Protein AF-A0A3D1MC32-F1 (afdb_monomer_lite)

Structure (mmCIF, N/CA/C/O backbone):
data_AF-A0A3D1MC32-F1
#
_entry.id   AF-A0A3D1MC32-F1
#
loop_
_atom_site.group_PDB
_atom_site.id
_atom_site.type_symbol
_atom_site.label_atom_id
_atom_site.label_alt_id
_atom_site.label_comp_id
_atom_site.label_asym_id
_atom_site.label_entity_id
_atom_site.label_seq_id
_atom_site.pdbx_PDB_ins_code
_atom_site.Cartn_x
_atom_site.Cartn_y
_atom_site.Cartn_z
_atom_site.occupancy
_atom_site.B_iso_or_equiv
_atom_site.auth_seq_id
_atom_site.auth_comp_id
_atom_site.auth_asym_id
_atom_site.auth_atom_id
_atom_site.pdbx_PDB_model_num
ATOM 1 N N . TYR A 1 1 ? 4.999 6.569 -4.771 1.00 84.12 1 TYR A N 1
ATOM 2 C CA . TYR A 1 1 ? 3.951 5.798 -4.051 1.00 84.12 1 TYR A CA 1
ATOM 3 C C . TYR A 1 1 ? 3.016 6.754 -3.320 1.00 84.12 1 TYR A C 1
ATOM 5 O O . TYR A 1 1 ? 3.484 7.774 -2.836 1.00 84.12 1 TYR A O 1
ATOM 13 N N . PHE A 1 2 ? 1.731 6.416 -3.191 1.00 87.38 2 PHE A N 1
ATOM 14 C CA . PHE A 1 2 ? 0.695 7.216 -2.524 1.00 87.38 2 PHE A CA 1
ATOM 15 C C . PHE A 1 2 ? -0.010 6.382 -1.455 1.00 87.38 2 PHE A C 1
ATOM 17 O O . PHE A 1 2 ? -0.407 5.250 -1.732 1.00 87.38 2 PHE A O 1
ATOM 24 N N . PHE A 1 3 ? -0.174 6.940 -0.256 1.00 92.19 3 PHE A N 1
ATOM 25 C CA . PHE A 1 3 ? -0.851 6.295 0.869 1.00 92.19 3 PHE A CA 1
ATOM 26 C C . PHE A 1 3 ? -2.070 7.126 1.263 1.00 92.19 3 PHE A C 1
ATOM 28 O O . PHE A 1 3 ? -1.926 8.225 1.790 1.00 92.19 3 PHE A O 1
ATOM 35 N N . ASP A 1 4 ? -3.265 6.587 1.031 1.00 92.38 4 ASP A N 1
ATOM 36 C CA . ASP A 1 4 ? -4.527 7.232 1.391 1.00 92.38 4 ASP A CA 1
ATOM 37 C C . ASP A 1 4 ? -5.190 6.492 2.551 1.00 92.38 4 ASP A C 1
ATOM 39 O O . ASP A 1 4 ? -5.323 5.268 2.508 1.00 92.38 4 ASP A O 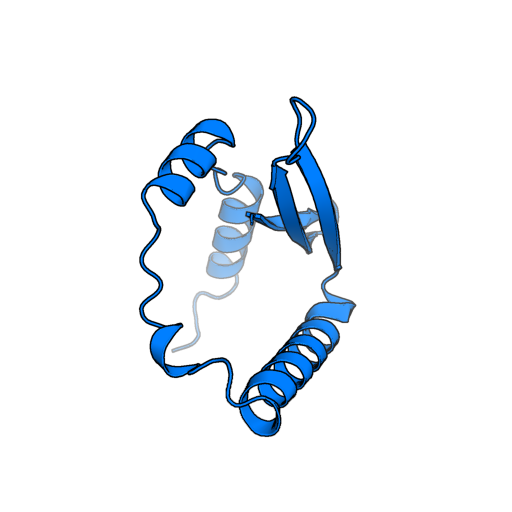1
ATOM 43 N N . VAL A 1 5 ? -5.702 7.223 3.541 1.00 92.75 5 VAL A N 1
ATOM 44 C CA . VAL A 1 5 ? -6.572 6.676 4.593 1.00 92.75 5 VAL A CA 1
ATOM 45 C C . VAL A 1 5 ? -7.957 7.283 4.438 1.00 92.75 5 VAL A C 1
ATOM 47 O O . VAL A 1 5 ? -8.104 8.501 4.381 1.00 92.75 5 VAL A O 1
ATOM 50 N N . ARG A 1 6 ? -8.984 6.438 4.346 1.00 91.94 6 ARG A N 1
ATOM 51 C CA . ARG A 1 6 ? -10.372 6.874 4.147 1.00 91.94 6 ARG A CA 1
ATOM 52 C C . ARG A 1 6 ? -11.312 6.126 5.082 1.00 91.94 6 ARG A C 1
ATOM 54 O O . ARG A 1 6 ? -11.035 4.994 5.475 1.00 91.94 6 ARG A O 1
ATOM 61 N N . ALA A 1 7 ? -12.434 6.756 5.417 1.00 91.94 7 ALA A N 1
ATOM 62 C CA . ALA A 1 7 ? -13.524 6.119 6.145 1.00 91.94 7 ALA A CA 1
ATOM 63 C C . ALA A 1 7 ? -14.567 5.545 5.171 1.00 91.94 7 ALA A C 1
ATOM 65 O O . ALA A 1 7 ? -14.859 6.112 4.117 1.00 91.94 7 ALA A O 1
ATOM 66 N N . THR A 1 8 ? -15.143 4.402 5.525 1.00 90.50 8 THR A N 1
ATOM 67 C CA . THR A 1 8 ? -16.349 3.863 4.894 1.00 90.50 8 THR A CA 1
ATOM 68 C C . THR A 1 8 ? -17.580 4.625 5.383 1.00 90.50 8 THR A C 1
ATOM 70 O O . THR A 1 8 ? -17.538 5.329 6.391 1.00 90.50 8 THR A O 1
ATOM 73 N N . ARG A 1 9 ? -18.728 4.422 4.723 1.00 90.00 9 ARG A N 1
ATOM 74 C CA . ARG A 1 9 ? -20.015 4.994 5.167 1.00 90.00 9 ARG A CA 1
ATOM 75 C C . ARG A 1 9 ? -20.401 4.600 6.598 1.00 90.00 9 ARG A C 1
ATOM 77 O O . ARG A 1 9 ? -21.162 5.321 7.228 1.00 90.00 9 ARG A O 1
ATOM 84 N N . ASN A 1 10 ? -19.877 3.479 7.093 1.00 91.06 10 ASN A N 1
ATOM 85 C CA . ASN A 1 10 ? -20.147 2.967 8.435 1.00 91.06 10 ASN A CA 1
ATOM 86 C C . ASN A 1 10 ? -19.120 3.459 9.475 1.00 91.06 10 ASN A C 1
ATOM 88 O O . ASN A 1 10 ? -19.192 3.059 10.631 1.00 91.06 10 ASN A O 1
ATOM 92 N N . GLY A 1 11 ? -18.159 4.300 9.075 1.00 89.31 11 GLY A N 1
ATOM 93 C CA . GLY A 1 11 ? -17.131 4.861 9.956 1.00 89.31 11 GLY A CA 1
ATOM 94 C C . GLY A 1 11 ? -15.879 3.995 10.136 1.00 89.31 11 GLY A C 1
ATOM 95 O O . GLY A 1 11 ? -14.945 4.418 10.814 1.00 89.31 11 GLY A O 1
ATOM 96 N N . ASP A 1 12 ? -15.809 2.805 9.530 1.00 91.75 12 ASP A N 1
ATOM 97 C CA . ASP A 1 12 ? -14.583 1.998 9.541 1.00 91.75 12 ASP A CA 1
ATOM 98 C C . ASP A 1 12 ? -13.533 2.553 8.582 1.00 91.75 12 ASP A C 1
ATOM 100 O O . ASP A 1 12 ? -13.865 2.985 7.480 1.00 91.75 12 ASP A O 1
ATOM 104 N N . PHE A 1 13 ? -12.264 2.498 8.980 1.00 91.62 13 PHE A N 1
ATOM 105 C CA . PHE A 1 13 ? -11.146 2.977 8.172 1.00 91.62 13 PHE A CA 1
ATOM 106 C C . PHE A 1 13 ? -10.604 1.899 7.234 1.00 91.62 13 PHE A C 1
ATOM 108 O O . PHE A 1 13 ? -10.560 0.719 7.575 1.00 91.62 13 PHE A O 1
ATOM 115 N N . PHE A 1 14 ? -10.121 2.321 6.072 1.00 94.19 14 PHE A N 1
ATOM 116 C CA . PHE A 1 14 ? -9.310 1.505 5.180 1.00 94.19 14 PHE A CA 1
ATOM 117 C C . PHE A 1 14 ? -8.168 2.348 4.611 1.00 94.19 14 PHE A C 1
ATOM 119 O O . PHE A 1 14 ? -8.279 3.571 4.481 1.00 94.19 14 PHE A O 1
ATOM 126 N N . MET A 1 15 ? -7.064 1.683 4.290 1.00 94.94 15 MET A N 1
ATOM 127 C CA . MET A 1 15 ? -5.901 2.284 3.654 1.00 94.94 15 MET A CA 1
ATOM 128 C C . MET A 1 15 ? -5.824 1.835 2.200 1.00 94.94 15 MET A C 1
ATOM 130 O O . MET A 1 15 ? -6.161 0.702 1.859 1.00 94.94 15 MET A O 1
ATOM 134 N N . THR A 1 16 ? -5.368 2.727 1.337 1.00 94.94 16 THR A N 1
ATOM 135 C CA . THR A 1 16 ? -5.011 2.420 -0.040 1.00 94.94 16 THR A CA 1
ATOM 136 C C . THR A 1 16 ? -3.549 2.767 -0.264 1.00 94.94 16 THR A C 1
ATOM 138 O O . THR A 1 16 ? -3.137 3.880 0.047 1.00 94.94 16 THR A O 1
ATOM 141 N N . ILE A 1 17 ? -2.788 1.841 -0.839 1.00 94.50 17 ILE A N 1
ATOM 142 C CA . ILE A 1 17 ? -1.419 2.081 -1.301 1.00 94.50 17 ILE A CA 1
ATOM 143 C C . ILE A 1 17 ? -1.443 2.047 -2.824 1.00 94.50 17 ILE A C 1
ATOM 145 O O . ILE A 1 17 ? -1.870 1.051 -3.409 1.00 94.50 17 ILE A O 1
ATOM 149 N N . THR A 1 18 ? -1.013 3.129 -3.462 1.00 93.50 18 THR A N 1
ATOM 150 C CA . THR A 1 18 ? -0.934 3.226 -4.921 1.00 93.50 18 THR A CA 1
ATOM 151 C C . THR A 1 18 ? 0.513 3.431 -5.361 1.00 93.50 18 THR A C 1
ATOM 153 O O . THR A 1 18 ? 1.180 4.365 -4.926 1.00 93.50 18 THR A O 1
ATOM 156 N N . GLU A 1 19 ? 1.005 2.578 -6.248 1.00 92.06 19 GLU A N 1
ATOM 157 C CA . GLU A 1 19 ? 2.235 2.796 -7.007 1.00 92.06 19 GLU A CA 1
ATOM 158 C C . GLU A 1 19 ? 1.843 3.222 -8.420 1.00 92.06 19 GLU A C 1
ATOM 160 O O . GLU A 1 19 ? 1.083 2.518 -9.079 1.00 92.06 19 GLU A O 1
ATOM 165 N N . SER A 1 20 ? 2.348 4.362 -8.882 1.00 87.50 20 SER A N 1
ATOM 166 C CA . SER A 1 20 ? 2.306 4.741 -10.293 1.00 87.50 20 SER A CA 1
ATOM 167 C C . SER A 1 20 ? 3.713 4.551 -10.834 1.00 87.50 20 SER A C 1
ATOM 169 O O . SER A 1 20 ? 4.649 5.173 -10.342 1.00 87.50 20 SER A O 1
ATOM 171 N N . LYS A 1 21 ? 3.887 3.655 -11.804 1.00 88.94 21 LYS A N 1
ATOM 172 C CA . LYS A 1 21 ? 5.188 3.381 -12.410 1.00 88.94 21 LYS A CA 1
ATOM 173 C C . LYS A 1 21 ? 5.195 3.825 -13.859 1.00 88.94 21 LYS A C 1
ATOM 175 O O . LYS A 1 21 ? 4.409 3.342 -14.675 1.00 88.94 21 LYS A O 1
ATOM 180 N N . LYS A 1 22 ? 6.123 4.712 -14.216 1.00 87.31 22 LYS A N 1
ATOM 181 C CA . LYS A 1 22 ? 6.288 5.161 -15.602 1.00 87.31 22 LYS A CA 1
ATOM 182 C C . LYS A 1 22 ? 6.741 4.011 -16.505 1.00 87.31 22 LYS A C 1
ATOM 184 O O . LYS A 1 22 ? 7.743 3.334 -16.244 1.00 87.31 22 LYS A O 1
ATOM 189 N N . LYS A 1 23 ? 6.024 3.808 -17.611 1.00 87.31 23 LYS A N 1
ATOM 190 C CA . LYS A 1 23 ? 6.384 2.807 -18.621 1.00 87.31 23 LYS A CA 1
ATOM 191 C C . LYS A 1 23 ? 7.674 3.210 -19.325 1.00 87.31 23 LYS A C 1
ATOM 193 O O . LYS A 1 23 ? 7.843 4.348 -19.745 1.00 87.31 23 LYS A O 1
ATOM 198 N N . HIS A 1 24 ? 8.585 2.252 -19.487 1.00 77.94 24 HIS A N 1
ATOM 199 C CA . HIS A 1 24 ? 9.886 2.495 -20.122 1.00 77.94 24 HIS A CA 1
ATOM 200 C C . HIS A 1 24 ? 9.828 2.584 -21.658 1.00 77.94 24 HIS A C 1
ATOM 202 O O . HIS A 1 24 ? 10.771 3.078 -22.267 1.00 77.94 24 HIS A O 1
ATOM 208 N N . LYS A 1 25 ? 8.767 2.072 -22.299 1.00 78.44 25 LYS A N 1
ATOM 209 C CA . LYS A 1 25 ? 8.672 1.957 -23.770 1.00 78.44 25 LYS A CA 1
ATOM 210 C C . LYS A 1 25 ? 7.455 2.634 -24.400 1.00 78.44 25 LYS A C 1
ATOM 212 O O . LYS A 1 25 ? 7.458 2.821 -25.608 1.00 78.44 25 LYS A O 1
ATOM 217 N N . ASP A 1 26 ? 6.472 3.024 -23.596 1.00 78.88 26 ASP A N 1
ATOM 218 C CA . ASP A 1 26 ? 5.236 3.661 -24.049 1.00 78.88 26 ASP A CA 1
ATOM 219 C C . ASP A 1 26 ? 4.982 4.935 -23.242 1.00 78.88 26 ASP A C 1
ATOM 221 O O . ASP A 1 26 ? 5.400 5.044 -22.088 1.00 78.88 26 ASP A O 1
ATOM 225 N N . SER A 1 27 ? 4.250 5.888 -23.820 1.00 79.00 27 SER A N 1
ATOM 226 C CA . SER A 1 27 ? 3.720 7.022 -23.065 1.00 79.00 27 SER A CA 1
ATOM 227 C C . SER A 1 27 ? 2.593 6.533 -22.149 1.00 79.00 27 SER A C 1
ATOM 229 O O . SER A 1 27 ? 1.476 6.296 -22.609 1.00 79.00 27 SER A O 1
ATOM 231 N N . GLY A 1 28 ? 2.878 6.346 -20.861 1.00 84.25 28 GLY A N 1
ATOM 232 C CA . GLY A 1 28 ? 1.862 5.990 -19.873 1.00 84.25 28 GLY A CA 1
ATOM 233 C C . GLY A 1 28 ? 2.429 5.532 -18.531 1.00 84.25 28 GLY A C 1
ATOM 234 O O . GLY A 1 28 ? 3.639 5.366 -18.370 1.00 84.25 28 GLY A O 1
ATOM 235 N N . PHE A 1 29 ? 1.520 5.296 -17.587 1.00 87.00 29 PHE A N 1
ATOM 236 C CA . PHE A 1 29 ? 1.816 4.820 -16.238 1.00 87.00 29 PHE A CA 1
ATOM 237 C C . PHE A 1 29 ? 1.101 3.488 -15.981 1.00 87.00 29 PHE A C 1
ATOM 239 O O . PHE A 1 29 ? -0.035 3.297 -16.421 1.00 87.00 29 PHE A O 1
ATOM 246 N N . ASP A 1 30 ? 1.773 2.562 -15.300 1.00 87.75 30 ASP A N 1
ATOM 247 C CA . ASP A 1 30 ? 1.155 1.379 -14.706 1.00 87.75 30 ASP A CA 1
ATOM 248 C C . ASP A 1 30 ? 0.816 1.680 -13.249 1.00 87.75 30 ASP A C 1
ATOM 250 O O . ASP A 1 30 ? 1.697 1.950 -12.436 1.00 87.75 30 ASP A O 1
ATOM 254 N N . ASN A 1 31 ? -0.479 1.651 -12.938 1.00 87.56 31 ASN A N 1
ATOM 255 C CA . ASN A 1 31 ? -0.981 1.906 -11.596 1.00 87.56 31 ASN A CA 1
ATOM 256 C C . ASN A 1 31 ? -1.237 0.580 -10.878 1.00 87.56 31 ASN A C 1
ATOM 258 O O . ASN A 1 31 ? -2.116 -0.186 -11.280 1.00 87.56 31 ASN A O 1
ATOM 262 N N . HIS A 1 32 ? -0.524 0.338 -9.784 1.00 91.38 32 HIS A N 1
ATOM 263 C CA . HIS A 1 32 ? -0.779 -0.764 -8.865 1.00 91.38 32 HIS A CA 1
ATOM 264 C C . HIS A 1 32 ? -1.473 -0.221 -7.626 1.00 91.38 32 HIS A C 1
ATOM 266 O O . HIS A 1 32 ? -1.003 0.737 -7.020 1.00 91.38 32 HIS A O 1
ATOM 272 N N . LYS A 1 33 ? -2.607 -0.816 -7.252 1.00 93.94 33 LYS A N 1
ATOM 273 C CA . LYS A 1 33 ? -3.430 -0.336 -6.141 1.00 93.94 33 LYS A CA 1
ATOM 274 C C . LYS A 1 33 ? -3.760 -1.469 -5.184 1.00 93.94 33 LYS A C 1
ATOM 276 O O . LYS A 1 33 ? -4.372 -2.458 -5.581 1.00 93.94 33 LYS A O 1
ATOM 281 N N . VAL A 1 34 ? -3.378 -1.294 -3.927 1.00 93.88 34 VAL A N 1
ATOM 282 C CA . VAL A 1 34 ? -3.637 -2.232 -2.835 1.00 93.88 34 VAL A CA 1
ATOM 283 C C . VAL A 1 34 ? -4.624 -1.590 -1.873 1.00 93.88 34 VAL A C 1
ATOM 285 O O . VAL A 1 34 ? -4.420 -0.456 -1.450 1.00 93.88 34 VAL A O 1
ATOM 288 N N . PHE A 1 35 ? -5.683 -2.317 -1.524 1.00 94.44 35 PHE A N 1
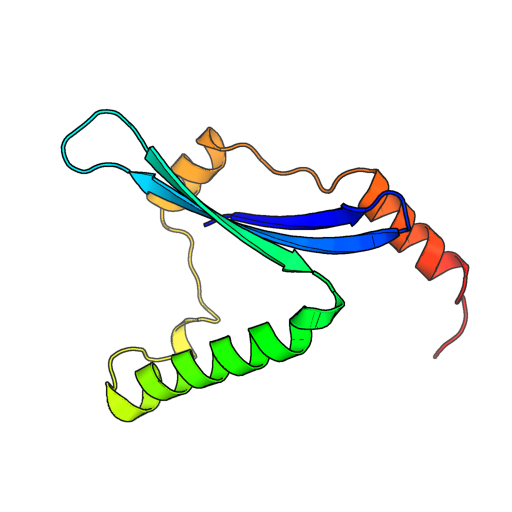ATOM 289 C CA . PHE A 1 35 ? -6.636 -1.922 -0.489 1.00 94.44 35 PHE A CA 1
ATOM 290 C C . PHE A 1 35 ? -6.405 -2.774 0.750 1.00 94.44 35 PHE A C 1
ATOM 292 O O . PHE A 1 35 ? -6.289 -3.994 0.652 1.00 94.44 35 PHE A O 1
ATOM 299 N N . ILE A 1 36 ? -6.360 -2.128 1.907 1.00 95.19 36 ILE A N 1
ATOM 300 C CA . ILE A 1 36 ? -6.175 -2.783 3.194 1.00 95.19 36 ILE A CA 1
ATOM 301 C C . ILE A 1 36 ? -7.306 -2.319 4.101 1.00 95.19 36 ILE A C 1
ATOM 303 O O . ILE A 1 36 ? -7.483 -1.118 4.316 1.00 95.19 36 ILE A O 1
ATOM 307 N N . TYR A 1 37 ? -8.077 -3.264 4.625 1.00 93.81 37 TYR A N 1
ATOM 308 C CA . TYR A 1 37 ? -9.162 -2.990 5.560 1.00 93.81 37 TYR A CA 1
ATOM 309 C C . TYR A 1 37 ? -8.680 -3.141 7.007 1.00 93.81 37 TYR A C 1
ATOM 311 O O . TYR A 1 37 ? -7.687 -3.820 7.286 1.00 93.81 37 TYR A O 1
ATOM 319 N N . LYS A 1 38 ? -9.372 -2.472 7.931 1.00 91.81 38 LYS A N 1
ATOM 320 C CA . LYS A 1 38 ? -9.012 -2.362 9.353 1.00 91.81 38 LYS A CA 1
ATOM 321 C C . LYS A 1 38 ? -8.724 -3.706 10.026 1.00 91.81 38 LYS A C 1
ATOM 323 O O . LYS A 1 38 ? -7.801 -3.799 10.831 1.00 91.81 38 LYS A O 1
ATOM 328 N N . GLU A 1 39 ? -9.492 -4.738 9.703 1.00 93.75 39 GLU A N 1
ATOM 329 C CA . GLU A 1 39 ? -9.361 -6.097 10.235 1.00 93.75 39 GLU A CA 1
ATOM 330 C C . GLU A 1 39 ? -8.022 -6.772 9.893 1.00 93.75 39 GLU A C 1
ATOM 332 O O . GLU A 1 39 ? -7.584 -7.669 10.618 1.00 93.75 39 GLU A O 1
ATOM 337 N N . ASP A 1 40 ? -7.349 -6.318 8.833 1.00 96.31 40 ASP A N 1
ATOM 338 C CA . ASP A 1 40 ? -6.109 -6.910 8.332 1.00 96.31 40 ASP A CA 1
ATOM 339 C C . ASP A 1 40 ? -4.873 -6.023 8.541 1.00 96.31 40 ASP A C 1
ATOM 341 O O . ASP A 1 40 ? -3.760 -6.475 8.273 1.00 96.31 40 ASP A O 1
ATOM 345 N N . PHE A 1 41 ? -5.014 -4.811 9.096 1.00 93.25 41 PHE A N 1
ATOM 346 C CA . PHE A 1 41 ? -3.886 -3.898 9.348 1.00 93.25 41 PHE A CA 1
ATOM 347 C C . PHE A 1 41 ? -2.738 -4.559 10.111 1.00 93.25 41 PHE A C 1
ATOM 349 O O . PHE A 1 41 ? -1.585 -4.482 9.690 1.00 93.25 41 PHE A O 1
ATOM 356 N N . HIS A 1 42 ? -3.038 -5.255 11.209 1.00 93.31 42 HIS A N 1
ATOM 357 C CA . HIS A 1 42 ? -1.999 -5.905 12.008 1.00 93.31 42 HIS A CA 1
ATOM 358 C C . HIS A 1 42 ? -1.301 -7.037 11.251 1.00 93.31 42 HIS A C 1
ATOM 360 O O . HIS A 1 42 ? -0.078 -7.150 11.320 1.00 93.31 42 HIS A O 1
ATOM 366 N N . LYS A 1 43 ? -2.057 -7.848 10.497 1.00 95.56 43 LYS A N 1
ATOM 367 C CA . LYS A 1 43 ? -1.490 -8.946 9.701 1.00 95.56 43 LYS A CA 1
ATOM 368 C C . LYS A 1 43 ? -0.596 -8.404 8.590 1.00 95.56 43 LYS A C 1
ATOM 370 O O . LYS A 1 43 ? 0.501 -8.914 8.390 1.00 95.56 43 LYS A O 1
ATOM 375 N N . PHE A 1 44 ? -1.048 -7.351 7.911 1.00 95.50 44 PHE A N 1
ATOM 376 C CA . PHE A 1 44 ? -0.304 -6.712 6.834 1.00 95.50 44 PHE A CA 1
ATOM 377 C C . PHE A 1 44 ? 1.012 -6.109 7.333 1.00 95.50 44 PHE A C 1
ATOM 379 O O . PHE A 1 44 ? 2.061 -6.396 6.769 1.00 95.50 44 PHE A O 1
ATOM 386 N N . ILE A 1 45 ? 0.981 -5.327 8.420 1.00 93.12 45 ILE A N 1
ATOM 387 C CA . ILE A 1 45 ? 2.194 -4.712 8.982 1.00 93.12 45 ILE A CA 1
ATOM 388 C C . ILE A 1 45 ? 3.183 -5.767 9.473 1.00 93.12 45 ILE A C 1
ATOM 390 O O . ILE A 1 45 ? 4.383 -5.599 9.276 1.00 93.12 45 ILE A O 1
ATOM 394 N N . HIS A 1 46 ? 2.704 -6.848 10.091 1.00 94.75 46 HIS A N 1
ATOM 395 C CA . HIS A 1 46 ? 3.577 -7.942 10.506 1.00 94.75 46 HIS A CA 1
ATOM 396 C C . HIS A 1 46 ? 4.275 -8.588 9.304 1.00 94.75 46 HIS A C 1
ATOM 398 O O . HIS A 1 46 ? 5.497 -8.667 9.285 1.00 94.75 46 HIS A O 1
ATOM 404 N N . ALA A 1 47 ? 3.513 -8.995 8.284 1.00 95.44 47 ALA A N 1
ATOM 405 C CA . ALA A 1 47 ? 4.068 -9.628 7.088 1.00 95.44 47 ALA A CA 1
ATOM 406 C C . ALA A 1 47 ? 5.028 -8.699 6.324 1.00 95.44 47 ALA A C 1
ATOM 408 O O . ALA A 1 47 ? 6.063 -9.144 5.836 1.00 95.44 47 ALA A O 1
ATOM 409 N N 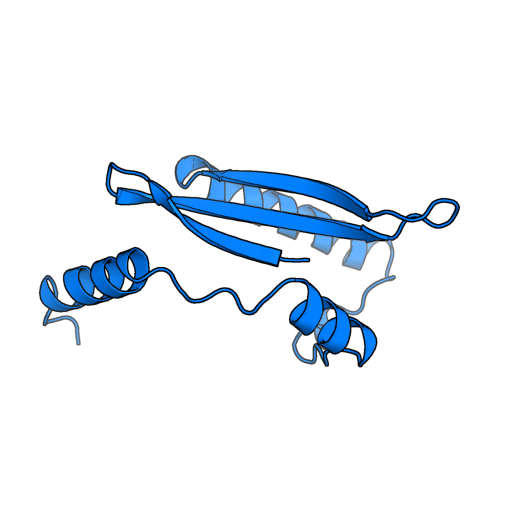. LEU A 1 48 ? 4.711 -7.401 6.252 1.00 92.88 48 LEU A N 1
ATOM 410 C CA . LEU A 1 48 ? 5.589 -6.404 5.644 1.00 92.88 48 LEU A CA 1
ATOM 411 C C . LEU A 1 48 ? 6.913 -6.291 6.407 1.00 92.88 48 LEU A C 1
ATOM 413 O O . LEU A 1 48 ? 7.970 -6.321 5.786 1.00 92.88 48 LEU A O 1
ATOM 417 N N . LYS A 1 49 ? 6.863 -6.179 7.739 1.00 89.56 49 LYS A N 1
ATOM 418 C CA . LYS A 1 49 ? 8.068 -6.102 8.577 1.00 89.56 49 LYS A CA 1
ATOM 419 C C . LYS A 1 49 ? 8.932 -7.345 8.439 1.00 89.56 49 LYS A C 1
ATOM 421 O O . LYS A 1 49 ? 10.122 -7.207 8.215 1.00 89.56 49 LYS A O 1
ATOM 426 N N . GLU A 1 50 ? 8.329 -8.527 8.500 1.00 91.94 50 GLU A N 1
ATOM 427 C CA . GLU A 1 50 ? 9.037 -9.799 8.337 1.00 91.94 50 GLU A CA 1
ATOM 428 C C . GLU A 1 50 ? 9.744 -9.881 6.974 1.00 91.94 50 GLU A C 1
ATOM 430 O O . GLU A 1 50 ? 10.922 -10.225 6.900 1.00 91.94 50 GLU A O 1
ATOM 435 N N . GLY A 1 51 ? 9.065 -9.480 5.893 1.00 88.62 51 GLY A N 1
ATOM 436 C CA . GLY A 1 51 ? 9.674 -9.413 4.564 1.00 88.62 51 GLY A CA 1
ATOM 437 C C . GLY A 1 51 ? 10.839 -8.419 4.482 1.00 88.62 51 GLY A C 1
ATOM 438 O O . GLY A 1 51 ? 11.865 -8.725 3.877 1.00 88.62 51 GLY A O 1
ATOM 439 N N . LEU A 1 52 ? 10.710 -7.247 5.112 1.00 86.25 52 LEU A N 1
ATOM 440 C CA . LEU A 1 52 ? 11.779 -6.242 5.167 1.00 86.25 52 LEU A CA 1
ATOM 441 C C . LEU A 1 52 ? 12.973 -6.710 6.009 1.00 86.25 52 LEU A C 1
ATOM 443 O O . LEU A 1 52 ? 14.117 -6.524 5.601 1.00 86.25 52 LEU A O 1
ATOM 447 N N . GLU A 1 53 ? 12.721 -7.337 7.157 1.00 84.69 53 GLU A N 1
ATOM 448 C CA . GLU A 1 53 ? 13.754 -7.906 8.028 1.00 84.69 53 GLU A CA 1
ATOM 449 C C . GLU A 1 53 ? 14.530 -9.020 7.320 1.00 84.69 53 GLU A C 1
ATOM 451 O O . GLU A 1 53 ? 15.757 -9.072 7.435 1.00 84.69 53 GLU A O 1
ATOM 456 N N . HIS A 1 54 ? 13.846 -9.863 6.539 1.00 84.06 54 HIS A N 1
ATOM 457 C CA . HIS A 1 54 ? 14.488 -10.890 5.720 1.00 84.06 54 HIS A CA 1
ATOM 458 C C . HIS A 1 54 ? 15.439 -10.274 4.684 1.00 84.06 54 HIS A C 1
ATOM 460 O O . HIS A 1 54 ? 16.585 -10.699 4.572 1.00 84.06 54 HIS A O 1
ATOM 466 N N . ILE A 1 55 ? 15.012 -9.221 3.979 1.00 81.56 55 ILE A N 1
ATOM 467 C CA . ILE A 1 55 ? 15.868 -8.513 3.011 1.00 81.56 55 ILE A CA 1
ATOM 468 C C . ILE A 1 55 ? 17.077 -7.879 3.714 1.00 81.56 55 ILE A C 1
ATOM 470 O O . ILE A 1 55 ? 18.204 -7.991 3.237 1.00 81.56 55 ILE A O 1
ATOM 474 N N . HIS A 1 56 ? 16.868 -7.236 4.862 1.00 73.19 56 HIS A N 1
ATOM 475 C CA . HIS A 1 56 ? 17.947 -6.598 5.614 1.00 73.19 56 HIS A CA 1
ATOM 476 C C . HIS A 1 56 ? 18.995 -7.605 6.097 1.00 73.19 56 HIS A C 1
ATOM 478 O O . HIS A 1 56 ? 20.190 -7.406 5.886 1.00 73.19 56 HIS A O 1
ATOM 484 N N . THR A 1 57 ? 18.541 -8.690 6.721 1.00 74.88 57 THR A N 1
ATOM 485 C CA . THR A 1 57 ? 19.416 -9.653 7.399 1.00 74.88 57 THR A CA 1
ATOM 486 C C . THR A 1 57 ? 20.115 -10.579 6.413 1.00 74.88 57 THR A C 1
ATOM 488 O O . THR A 1 57 ? 21.317 -10.808 6.534 1.00 74.88 57 THR A O 1
ATOM 491 N N . ASP A 1 58 ? 19.375 -11.098 5.431 1.00 70.62 58 ASP A N 1
ATOM 492 C CA . ASP A 1 58 ? 19.868 -12.183 4.581 1.00 70.62 58 ASP A CA 1
ATOM 493 C C . ASP A 1 58 ? 20.490 -11.682 3.273 1.00 70.62 58 ASP A C 1
ATOM 495 O O . ASP A 1 58 ? 21.345 -12.367 2.710 1.00 70.62 58 ASP A O 1
ATOM 499 N N . LEU A 1 59 ? 20.111 -10.487 2.797 1.00 67.94 59 LEU A N 1
ATOM 500 C CA . LEU A 1 59 ? 20.705 -9.886 1.596 1.00 67.94 59 LEU A CA 1
ATOM 501 C C . LEU A 1 59 ? 21.732 -8.796 1.929 1.00 67.94 59 LEU A C 1
ATOM 503 O O . LEU A 1 59 ? 22.574 -8.493 1.089 1.00 67.94 59 LEU A O 1
ATOM 507 N N . ASN A 1 60 ? 21.717 -8.232 3.145 1.00 66.62 60 ASN A N 1
ATOM 508 C CA . ASN A 1 60 ? 22.611 -7.143 3.572 1.00 66.62 60 ASN A CA 1
ATOM 509 C C . ASN A 1 60 ? 22.604 -5.937 2.595 1.00 66.62 60 ASN A C 1
ATOM 511 O O . ASN A 1 60 ? 23.574 -5.181 2.517 1.00 66.62 60 ASN A O 1
ATOM 515 N N . GLU A 1 61 ? 21.515 -5.794 1.828 1.00 62.25 61 GLU A N 1
ATOM 516 C CA . GLU A 1 61 ? 21.360 -4.868 0.695 1.00 62.25 61 GLU A CA 1
ATOM 517 C C . GLU A 1 61 ? 20.723 -3.529 1.090 1.00 62.25 61 GLU A C 1
ATOM 519 O O . GLU A 1 61 ? 20.810 -2.558 0.342 1.00 62.25 61 GLU A O 1
ATOM 524 N N . LEU A 1 62 ? 20.096 -3.453 2.265 1.00 59.19 62 LEU A N 1
ATOM 525 C CA . LEU A 1 62 ? 19.428 -2.249 2.758 1.00 59.19 62 LEU A CA 1
ATOM 526 C C . LEU A 1 62 ? 19.983 -1.911 4.134 1.00 59.19 62 LEU A C 1
ATOM 528 O O . LEU A 1 62 ? 19.825 -2.726 5.027 1.00 59.19 62 LEU A O 1
ATOM 532 N N . ASP A 1 63 ? 20.588 -0.745 4.350 1.00 60.78 63 ASP A N 1
ATOM 533 C CA . ASP A 1 63 ? 20.820 -0.251 5.712 1.00 60.78 63 ASP A CA 1
ATOM 534 C C . ASP A 1 63 ? 19.557 0.492 6.173 1.00 60.78 63 ASP A C 1
ATOM 536 O O . ASP A 1 63 ? 19.255 1.598 5.727 1.00 60.78 63 ASP A O 1
ATOM 540 N N . ILE A 1 64 ? 18.756 -0.150 7.028 1.00 57.78 64 ILE A N 1
ATOM 541 C CA . ILE A 1 64 ? 17.472 0.385 7.520 1.00 57.78 64 ILE A CA 1
ATOM 542 C C . ILE A 1 64 ? 17.668 1.691 8.319 1.00 57.78 64 ILE A C 1
ATOM 544 O O . ILE A 1 64 ? 16.717 2.452 8.512 1.00 57.78 64 ILE A O 1
ATOM 548 N N . GLN A 1 65 ? 18.895 1.994 8.757 1.00 56.81 65 GLN A N 1
ATOM 549 C CA . GLN A 1 65 ? 19.202 3.216 9.503 1.00 56.81 65 GLN A CA 1
ATOM 550 C C . GLN A 1 65 ? 18.994 4.498 8.675 1.00 56.81 65 GLN A C 1
ATOM 552 O O . GLN A 1 65 ? 18.651 5.530 9.256 1.00 56.81 65 GLN A O 1
ATOM 557 N N . ASP A 1 66 ? 19.064 4.422 7.341 1.00 57.44 66 ASP A N 1
ATOM 558 C CA . ASP A 1 66 ? 18.854 5.563 6.435 1.00 57.44 66 ASP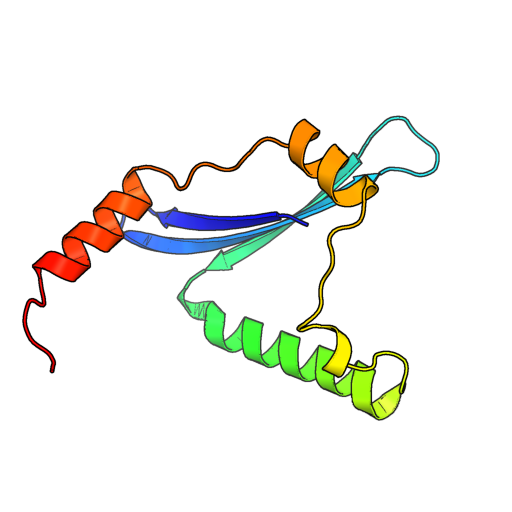 A CA 1
ATOM 559 C C . ASP A 1 66 ? 17.366 5.915 6.215 1.00 57.44 66 ASP A C 1
ATOM 561 O O . ASP A 1 66 ? 17.039 6.985 5.701 1.00 57.44 66 ASP A O 1
ATOM 565 N N . ILE A 1 67 ? 16.425 5.060 6.639 1.00 57.38 67 ILE A N 1
ATOM 566 C CA . ILE A 1 67 ? 14.980 5.246 6.383 1.00 57.38 67 ILE A CA 1
ATOM 567 C C . ILE A 1 67 ? 14.408 6.453 7.140 1.00 57.38 67 ILE A C 1
ATOM 569 O O . ILE A 1 67 ? 13.493 7.120 6.655 1.00 57.38 67 ILE A O 1
ATOM 573 N N . ASN A 1 68 ? 14.962 6.778 8.311 1.00 55.50 68 ASN A N 1
ATOM 574 C CA . ASN A 1 68 ? 14.553 7.971 9.060 1.00 55.50 68 ASN A CA 1
ATOM 575 C C . ASN A 1 68 ? 15.002 9.279 8.386 1.00 55.50 68 ASN A C 1
ATOM 577 O O . ASN A 1 68 ? 14.520 10.347 8.760 1.00 55.50 68 ASN A O 1
ATOM 581 N N . GLU A 1 69 ? 15.893 9.205 7.395 1.00 57.69 69 GLU A N 1
ATOM 582 C CA . GLU A 1 69 ? 16.428 10.347 6.658 1.00 57.69 69 GLU A CA 1
ATOM 583 C C . GLU A 1 69 ? 15.932 10.378 5.202 1.00 57.69 69 GLU A C 1
ATOM 585 O O . GLU A 1 69 ? 16.635 10.864 4.317 1.00 57.69 69 GLU A O 1
ATOM 590 N N . TYR A 1 70 ? 14.716 9.876 4.935 1.00 62.97 70 TYR A N 1
ATOM 591 C CA . TYR A 1 70 ? 14.097 9.992 3.612 1.00 62.97 70 TYR A CA 1
ATOM 592 C C . TYR A 1 70 ? 14.085 11.459 3.156 1.00 62.97 70 TYR A C 1
ATOM 594 O O . TYR A 1 70 ? 13.326 12.289 3.664 1.00 62.97 70 TYR A O 1
ATOM 602 N N . LYS A 1 71 ? 14.947 11.775 2.187 1.00 62.12 71 LYS A N 1
ATOM 603 C CA . LYS A 1 71 ? 14.979 13.060 1.495 1.00 62.12 71 LYS A CA 1
ATOM 604 C C . LYS A 1 71 ? 14.255 12.865 0.169 1.00 62.12 71 LYS A C 1
ATOM 606 O O . LYS A 1 71 ? 14.758 12.097 -0.652 1.00 62.12 71 LYS A O 1
ATOM 611 N N . PRO A 1 72 ? 13.099 13.515 -0.045 1.00 62.97 72 PRO A N 1
ATOM 612 C CA . PRO A 1 72 ? 12.428 13.444 -1.333 1.00 62.97 72 PRO A CA 1
ATOM 613 C C . PRO A 1 72 ? 13.390 13.928 -2.417 1.00 62.97 72 PRO A C 1
ATOM 615 O O . PRO A 1 72 ? 14.084 14.938 -2.255 1.00 62.97 72 PRO A O 1
ATOM 618 N N . THR A 1 73 ? 13.485 13.170 -3.502 1.00 71.31 73 THR A N 1
ATOM 619 C CA . THR A 1 73 ? 14.267 13.581 -4.663 1.00 71.31 73 THR A CA 1
ATOM 620 C C . THR A 1 73 ? 13.495 14.637 -5.452 1.00 71.31 73 THR A C 1
ATOM 622 O O . THR A 1 73 ? 12.279 14.774 -5.329 1.00 71.31 73 THR A O 1
ATOM 625 N N . LEU A 1 74 ? 14.195 15.392 -6.303 1.00 66.44 74 LEU A N 1
ATOM 626 C CA . LEU A 1 74 ? 13.542 16.357 -7.199 1.00 66.44 74 LEU A CA 1
ATOM 627 C C . LEU A 1 74 ? 12.517 15.683 -8.128 1.00 66.44 74 LEU A C 1
ATOM 629 O O . LEU A 1 74 ? 11.560 16.321 -8.549 1.00 66.44 74 LEU A O 1
ATOM 633 N N . GLU A 1 75 ? 12.713 14.403 -8.440 1.00 63.31 75 GLU A N 1
ATOM 634 C CA . GLU A 1 75 ? 11.793 13.607 -9.253 1.00 63.31 75 GLU A CA 1
ATOM 635 C C . GLU A 1 75 ? 10.506 13.277 -8.476 1.00 63.31 75 GLU A C 1
ATOM 637 O O . GLU A 1 75 ? 9.419 13.375 -9.045 1.00 63.31 75 GLU A O 1
ATOM 642 N N . ASP A 1 76 ? 10.612 13.001 -7.169 1.00 64.88 76 ASP A N 1
ATOM 643 C CA . ASP A 1 76 ? 9.462 12.756 -6.286 1.00 64.88 76 ASP A CA 1
ATOM 644 C C . ASP A 1 76 ? 8.592 14.012 -6.091 1.00 64.88 76 ASP A C 1
ATOM 646 O O . ASP A 1 76 ? 7.367 13.919 -6.016 1.00 64.88 76 ASP A O 1
ATOM 650 N N . GLU A 1 77 ? 9.211 15.196 -6.013 1.00 63.41 77 GLU A N 1
ATOM 651 C CA . GLU A 1 77 ? 8.508 16.485 -5.883 1.00 63.41 77 GLU A CA 1
ATOM 652 C C . GLU A 1 77 ? 7.686 16.804 -7.146 1.00 63.41 77 GLU A C 1
ATOM 654 O O . GLU A 1 77 ? 6.509 17.151 -7.053 1.00 63.41 77 GLU A O 1
ATOM 659 N N . VAL A 1 78 ? 8.273 16.607 -8.334 1.00 60.91 78 VAL A N 1
ATOM 660 C CA . VAL A 1 78 ? 7.588 16.829 -9.620 1.00 60.91 78 VAL A CA 1
ATOM 661 C C . VAL A 1 78 ? 6.431 15.844 -9.811 1.00 60.91 78 VAL A C 1
ATOM 663 O O . VAL A 1 78 ? 5.359 16.236 -10.269 1.00 60.91 78 VAL A O 1
ATOM 666 N N . GLU A 1 79 ? 6.601 14.576 -9.421 1.00 59.56 79 GLU A N 1
ATOM 667 C CA . GLU A 1 79 ? 5.519 13.586 -9.494 1.00 59.56 79 GLU A CA 1
ATOM 668 C C . GLU A 1 79 ? 4.378 13.914 -8.512 1.00 59.56 79 GLU A C 1
ATOM 670 O O . GLU A 1 79 ? 3.203 13.717 -8.825 1.00 59.56 79 GLU A O 1
ATOM 675 N N . LYS A 1 80 ? 4.689 14.480 -7.340 1.00 57.03 80 LYS A N 1
ATOM 676 C CA . LYS A 1 80 ? 3.686 14.919 -6.360 1.00 57.03 80 LYS A CA 1
ATOM 677 C C . LYS A 1 80 ? 2.854 16.104 -6.861 1.00 57.03 80 LYS A C 1
ATOM 679 O O . LYS A 1 80 ? 1.644 16.130 -6.631 1.00 57.03 80 LYS A O 1
ATOM 684 N N . ASP A 1 81 ? 3.478 17.043 -7.569 1.00 55.47 81 ASP A N 1
ATOM 685 C CA . ASP A 1 81 ? 2.793 18.182 -8.188 1.00 55.47 81 ASP A CA 1
ATOM 686 C C . ASP A 1 81 ? 1.887 17.753 -9.355 1.00 55.47 81 ASP A C 1
ATOM 688 O O . ASP A 1 81 ? 0.808 18.318 -9.542 1.00 55.47 81 ASP A O 1
ATOM 692 N N . GLU A 1 82 ? 2.272 16.715 -10.105 1.00 54.44 82 GLU A N 1
ATOM 693 C CA . GLU A 1 82 ? 1.439 16.144 -11.173 1.00 54.44 82 GLU A CA 1
ATOM 694 C C . GLU A 1 82 ? 0.291 15.264 -10.646 1.00 54.44 82 GLU A C 1
ATOM 696 O O . GLU A 1 82 ? -0.780 15.227 -11.256 1.00 54.44 82 GLU A O 1
ATOM 701 N N . VAL A 1 83 ? 0.477 14.569 -9.515 1.00 52.56 83 VAL A N 1
ATOM 702 C CA . VAL A 1 83 ? -0.543 13.668 -8.934 1.00 52.56 83 VAL A CA 1
ATOM 703 C C . VAL A 1 83 ? -1.489 14.380 -7.948 1.00 52.56 83 VAL A C 1
ATOM 705 O O . VAL A 1 83 ? -2.551 13.851 -7.615 1.00 52.56 83 VAL A O 1
ATOM 708 N N . GLY A 1 84 ? -1.200 15.632 -7.590 1.00 42.62 84 GLY A N 1
ATOM 709 C CA . GLY A 1 84 ? -2.073 16.497 -6.799 1.00 42.62 84 GLY A CA 1
ATOM 710 C C . GLY A 1 84 ? -1.933 16.277 -5.291 1.00 42.62 84 GLY A C 1
ATOM 711 O O . GLY A 1 84 ? -1.897 15.152 -4.793 1.00 42.62 84 GLY A O 1
ATOM 712 N N . GLN A 1 85 ? -1.873 17.381 -4.540 1.00 41.38 85 GLN A N 1
ATOM 713 C CA . GLN A 1 85 ? -1.903 17.361 -3.078 1.00 41.38 85 GLN A CA 1
ATOM 714 C C . GLN A 1 85 ? -3.205 16.705 -2.595 1.00 41.38 85 GLN A C 1
ATOM 716 O O . GLN A 1 85 ? -4.299 17.215 -2.833 1.00 41.38 85 GLN A O 1
ATOM 721 N N . VAL A 1 86 ? -3.090 15.558 -1.922 1.00 49.81 86 VAL A N 1
ATOM 722 C CA . VAL A 1 86 ? -4.225 14.906 -1.265 1.00 49.81 86 VAL A CA 1
ATOM 723 C C . VAL A 1 86 ? -4.578 15.723 -0.027 1.00 49.81 86 VAL A C 1
ATOM 725 O O . VAL A 1 86 ? -3.914 15.626 1.005 1.00 49.81 86 VAL A O 1
ATOM 728 N N . GLU A 1 87 ? -5.621 16.541 -0.134 1.00 46.81 87 GLU A N 1
ATOM 729 C CA . GLU A 1 87 ? -6.273 17.118 1.035 1.00 46.81 87 GLU A CA 1
ATOM 730 C C . GLU A 1 87 ? -6.843 15.975 1.885 1.00 46.81 87 GLU A C 1
ATOM 732 O O . GLU A 1 87 ? -7.541 15.088 1.379 1.00 46.81 87 GLU A O 1
ATOM 737 N N . LEU A 1 88 ? -6.529 15.978 3.184 1.00 48.16 88 LEU A N 1
ATOM 738 C CA . LEU A 1 88 ? -7.240 15.160 4.164 1.00 48.16 88 LEU A CA 1
ATOM 739 C C . LEU A 1 88 ? -8.727 15.461 3.981 1.00 48.16 88 LEU A C 1
ATOM 741 O O . LEU A 1 88 ? -9.145 16.594 4.201 1.00 48.16 88 LEU A O 1
ATOM 745 N N . SER A 1 89 ? -9.515 14.477 3.537 1.00 58.72 89 SER A N 1
ATOM 746 C CA . SER A 1 89 ? -10.946 14.694 3.319 1.00 58.72 89 SER A CA 1
ATOM 747 C C . SER A 1 89 ? -11.561 15.270 4.591 1.00 58.72 89 SER A C 1
ATOM 749 O O . SER A 1 89 ? -11.301 14.727 5.667 1.00 58.72 89 SER A O 1
ATOM 751 N N . ASP A 1 90 ? -12.394 16.304 4.472 1.00 58.97 90 ASP A N 1
ATOM 752 C CA . ASP A 1 90 ? -13.081 16.952 5.601 1.00 58.97 90 ASP A CA 1
ATOM 753 C C . ASP A 1 90 ? -13.742 15.947 6.561 1.00 58.97 90 ASP A C 1
ATOM 755 O O . ASP A 1 90 ? -13.807 16.168 7.769 1.00 58.97 90 ASP A O 1
ATOM 759 N N . ASP A 1 91 ? -14.179 14.801 6.036 1.00 61.38 91 ASP A N 1
ATOM 760 C CA . ASP A 1 91 ? -14.769 13.698 6.795 1.00 61.38 91 ASP A CA 1
ATOM 761 C C . ASP A 1 91 ? -13.791 13.040 7.790 1.00 61.38 91 ASP A C 1
ATOM 763 O O . ASP A 1 91 ? -14.201 12.613 8.86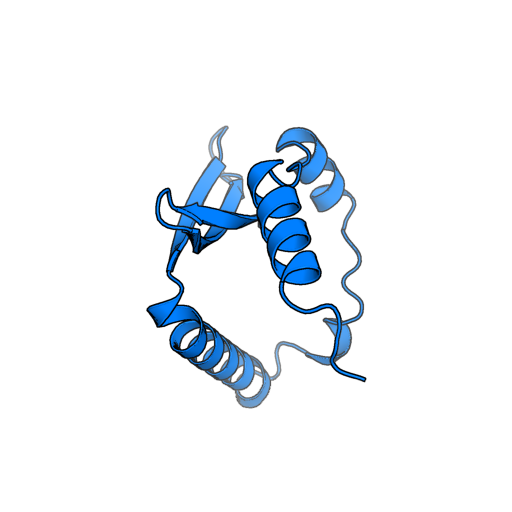8 1.00 61.38 91 ASP A O 1
ATOM 767 N N . LEU A 1 92 ? -12.495 12.982 7.466 1.00 55.94 92 LEU A N 1
ATOM 768 C CA . LEU A 1 92 ? -11.448 12.458 8.348 1.00 55.94 92 LEU A CA 1
ATOM 769 C C . LEU A 1 92 ? -11.109 13.463 9.455 1.00 55.94 92 LEU A C 1
ATOM 771 O O . LEU A 1 92 ? -10.994 13.061 10.611 1.00 55.94 92 LEU A O 1
ATOM 775 N N . ASN A 1 93 ? -11.026 14.756 9.123 1.00 64.12 93 ASN A N 1
ATOM 776 C CA . ASN A 1 93 ? -10.831 15.822 10.112 1.00 64.12 93 ASN A CA 1
ATOM 777 C C . ASN A 1 93 ? -11.996 15.848 11.110 1.00 64.12 93 ASN A C 1
ATOM 779 O O . ASN A 1 93 ? -11.771 15.805 12.317 1.00 64.12 93 ASN A O 1
ATOM 783 N N . ARG A 1 94 ? -13.238 15.758 10.619 1.00 64.00 94 ARG A N 1
ATOM 784 C CA . ARG A 1 94 ? -14.436 15.660 11.466 1.00 64.00 94 ARG A CA 1
ATOM 785 C C . ARG A 1 94 ? -14.459 14.403 12.332 1.00 64.00 94 ARG A C 1
ATOM 787 O O . ARG A 1 94 ? -14.879 14.471 13.481 1.00 64.00 94 ARG A O 1
ATOM 794 N N . ALA A 1 95 ? -14.014 13.255 11.816 1.00 64.44 95 ALA A N 1
ATOM 795 C CA . ALA A 1 95 ? -13.953 12.018 12.598 1.00 64.44 95 ALA A CA 1
ATOM 796 C C . ALA A 1 95 ? -12.880 12.063 13.704 1.00 64.44 95 ALA A C 1
ATOM 798 O O . ALA A 1 95 ? -13.071 11.466 14.764 1.00 64.44 95 ALA A O 1
ATOM 799 N N . ILE A 1 96 ? -11.765 12.765 13.473 1.00 62.78 96 ILE A N 1
ATOM 800 C CA . ILE A 1 96 ? -10.714 12.995 14.476 1.00 62.78 96 ILE A CA 1
ATOM 801 C C . ILE A 1 96 ? -11.197 13.992 15.540 1.00 62.78 96 ILE A C 1
ATOM 803 O O . ILE A 1 96 ? -11.034 13.732 16.732 1.00 62.78 96 ILE A O 1
ATOM 807 N N . GLU A 1 97 ? -11.844 15.087 15.134 1.00 68.75 97 GLU A N 1
ATOM 808 C CA . GLU A 1 97 ? -12.433 16.080 16.044 1.00 68.75 97 GLU A CA 1
ATOM 809 C C . GLU A 1 97 ? -13.531 15.465 16.923 1.00 68.75 97 GLU A C 1
ATOM 811 O O . GLU A 1 97 ? -13.471 15.584 18.146 1.00 68.75 97 GLU A O 1
ATOM 816 N N . ALA A 1 98 ? -14.455 14.696 16.336 1.00 65.38 98 ALA A N 1
ATOM 817 C CA . ALA A 1 98 ? -15.527 14.024 17.075 1.00 65.38 98 ALA A CA 1
ATOM 818 C C . ALA A 1 98 ? -14.997 13.021 18.117 1.00 65.38 98 ALA A C 1
ATOM 820 O O . ALA A 1 98 ? -15.566 12.884 19.199 1.00 65.38 98 ALA A O 1
ATOM 821 N N . LYS A 1 99 ? -13.878 12.339 17.832 1.00 60.66 99 LYS A N 1
ATOM 822 C CA . LYS A 1 99 ? -13.249 11.425 18.797 1.00 60.66 99 LYS A CA 1
ATOM 823 C C . LYS A 1 99 ? -12.484 12.135 19.914 1.00 60.66 99 LYS A C 1
ATOM 825 O O . LYS A 1 99 ? -12.377 11.571 21.001 1.00 60.66 99 LYS A O 1
ATOM 830 N N . ASN A 1 100 ? -11.973 13.341 19.672 1.00 59.06 100 ASN A N 1
ATOM 831 C CA . ASN A 1 100 ? -11.331 14.155 20.707 1.00 59.06 100 ASN A CA 1
ATOM 832 C C . ASN A 1 100 ? -12.360 14.822 21.637 1.00 59.06 100 ASN A C 1
ATOM 834 O O . ASN A 1 100 ? -12.072 15.027 22.814 1.00 59.06 100 ASN A O 1
ATOM 838 N N . GLU A 1 101 ? -13.569 15.107 21.148 1.00 58.31 101 GLU A N 1
ATOM 839 C CA . GLU A 1 101 ? -14.665 15.639 21.969 1.00 58.31 101 GLU A CA 1
ATOM 840 C C . GLU A 1 101 ? -15.318 14.581 22.879 1.00 58.31 101 GLU A C 1
ATOM 842 O O . GLU A 1 101 ? -15.759 14.913 23.980 1.00 58.31 101 GLU A O 1
ATOM 847 N N . GLU A 1 102 ? -15.332 13.300 22.485 1.00 55.28 102 GLU A N 1
ATOM 848 C CA . GLU A 1 102 ? -15.887 12.203 23.301 1.00 55.28 102 GLU A CA 1
ATOM 849 C C . GLU A 1 102 ? -14.958 11.706 24.425 1.00 55.28 102 GLU A C 1
ATOM 851 O O . GLU A 1 102 ? -15.408 10.965 25.302 1.00 55.28 102 GLU A O 1
ATOM 856 N N . ASN A 1 103 ? -13.689 12.131 24.464 1.00 55.03 103 ASN A N 1
ATOM 857 C CA . ASN A 1 103 ? -12.806 11.854 25.598 1.00 55.03 103 ASN A CA 1
ATOM 858 C C . ASN A 1 103 ? -12.003 13.085 26.058 1.00 55.03 103 ASN A C 1
ATOM 860 O O . ASN A 1 103 ? -10.799 13.172 25.816 1.00 55.03 103 ASN A O 1
ATOM 864 N N . PRO A 1 104 ? -12.628 14.015 26.800 1.00 51.72 104 PRO A N 1
ATOM 865 C CA . PRO A 1 104 ? -11.931 15.168 27.367 1.00 51.72 104 PRO A CA 1
ATOM 866 C C . PRO A 1 104 ? -11.012 14.830 28.565 1.00 51.72 104 PRO A C 1
ATOM 868 O O . PRO A 1 104 ? -10.448 15.742 29.172 1.00 51.72 104 PRO A O 1
ATOM 871 N N . GLN A 1 105 ? -10.848 13.553 28.948 1.00 46.94 105 GLN A N 1
ATOM 872 C CA . GLN A 1 105 ? -10.060 13.135 30.116 1.00 46.94 105 GLN A CA 1
ATOM 873 C C . GLN A 1 105 ? -9.366 11.771 29.909 1.00 46.94 105 GLN A C 1
ATOM 875 O O . GLN A 1 105 ? -9.874 10.725 30.303 1.00 46.94 105 GLN A O 1
ATOM 880 N N . SER A 1 106 ? -8.115 11.790 29.457 1.00 37.41 106 SER A N 1
ATOM 881 C CA . SER A 1 106 ? -7.083 10.971 30.105 1.00 37.41 106 SER A CA 1
ATOM 882 C C . SER A 1 106 ? -5.811 11.804 30.202 1.00 37.41 106 SER A C 1
ATOM 884 O O . SER A 1 106 ? -5.322 12.294 29.187 1.00 37.41 106 SER A O 1
ATOM 886 N N . TRP A 1 107 ? -5.365 12.021 31.436 1.00 46.12 107 TRP A N 1
ATOM 887 C CA . TRP A 1 107 ? -4.076 12.612 31.794 1.00 46.12 107 TRP A CA 1
ATOM 888 C C . TRP A 1 107 ? -2.902 11.880 31.135 1.00 46.12 107 TRP A C 1
ATOM 890 O O . TRP A 1 107 ? -3.052 10.675 30.825 1.00 46.12 107 TRP A O 1
#

pLDDT: mean 74.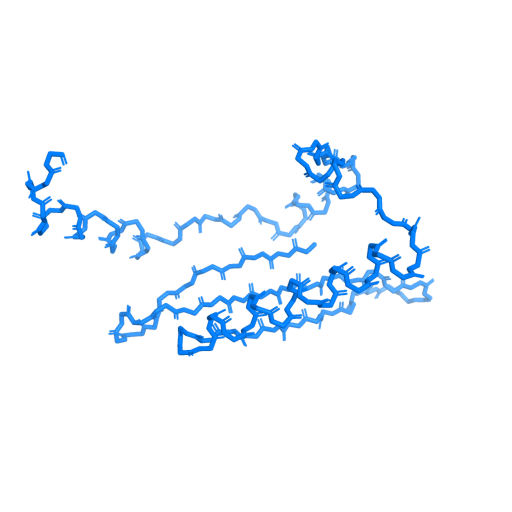93, std 16.92, range [37.41, 96.31]

Secondary structure (DSSP, 8-state):
-EEEEEE-TTS-EEEEEEEEEE-SSSSSEEEEEEEEEGGGHHHHHHHHHHHHHHIIIII----GGGGGG----HHHHHHHHHH------HHHHHHHHHHHHS-----

Sequence (107 aa):
YFFDVRATRNGDFFMTITESKKKHKDSGFDNHKVFIYKEDFHKFIHALKEGLEHIHTDLNELDIQDINEYKPTLEDEVEKDEVGQVELSDDLNRAIEAKNEENPQSW

Radius of gyration: 18.11 Å; chains: 1; bounding box: 43×30×56 Å

Foldseek 3Di:
DDWDWDADPVGFIKIKDWDWDQDPPDGGTDIDIDIGGPVCVVVVVVVVVVVVVCCCPVVVPDDCVCVVVDDQDPVNVVVDVVVDDDDPPVVNVVSVVVVCVVDVDDD